Protein AF-A0A4R6TYD5-F1 (afdb_monomer)

Structure (mmCIF, N/CA/C/O backbone):
data_AF-A0A4R6TYD5-F1
#
_entry.id   AF-A0A4R6TYD5-F1
#
loop_
_atom_site.group_PDB
_atom_site.id
_atom_site.type_symbol
_atom_site.label_atom_id
_atom_site.label_alt_id
_atom_site.label_comp_id
_atom_site.label_asym_id
_atom_site.label_entity_id
_atom_site.label_seq_id
_atom_site.pdbx_PDB_ins_code
_atom_site.Cartn_x
_atom_site.Cartn_y
_atom_site.Cartn_z
_atom_site.occupancy
_atom_site.B_iso_or_equiv
_atom_site.auth_seq_id
_atom_site.auth_comp_id
_atom_site.auth_asym_id
_atom_site.auth_atom_id
_atom_site.pdbx_PDB_model_num
ATOM 1 N N . MET A 1 1 ? 23.243 -8.855 0.669 1.00 77.81 1 MET A N 1
ATOM 2 C CA . MET A 1 1 ? 22.385 -7.679 0.933 1.00 77.81 1 MET A CA 1
ATOM 3 C C . MET A 1 1 ? 21.657 -7.346 -0.359 1.00 77.81 1 MET A C 1
ATOM 5 O O . MET A 1 1 ? 22.337 -7.089 -1.346 1.00 77.81 1 MET A O 1
ATOM 9 N N . LEU A 1 2 ? 20.322 -7.428 -0.405 1.00 83.06 2 LEU A N 1
ATOM 10 C CA . LEU A 1 2 ? 19.575 -6.965 -1.580 1.00 83.06 2 LEU A CA 1
ATOM 11 C C . LEU A 1 2 ? 19.644 -5.438 -1.615 1.00 83.06 2 LEU A C 1
ATOM 13 O O . LEU A 1 2 ? 19.142 -4.768 -0.718 1.00 83.06 2 LEU A O 1
ATOM 17 N N . GLY A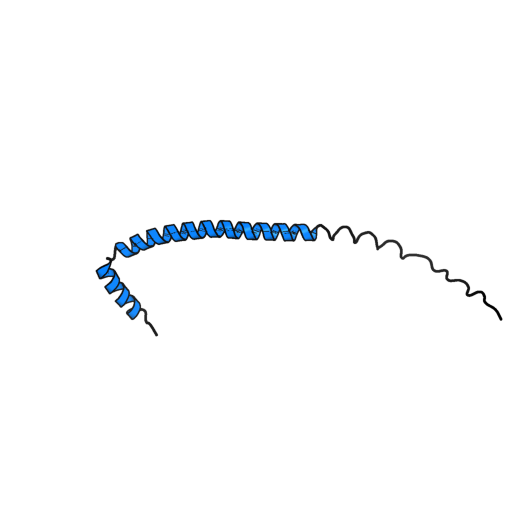 1 3 ? 20.320 -4.899 -2.624 1.00 92.94 3 GLY A N 1
ATOM 18 C CA . GLY A 1 3 ? 20.419 -3.459 -2.824 1.00 92.94 3 GLY A CA 1
ATOM 19 C C . GLY A 1 3 ? 19.207 -2.906 -3.580 1.00 92.94 3 GLY A C 1
ATOM 20 O O . GLY A 1 3 ? 18.566 -3.650 -4.330 1.00 92.94 3 GLY A O 1
ATOM 21 N N . PRO A 1 4 ? 18.928 -1.597 -3.475 1.00 94.06 4 PRO A N 1
ATOM 22 C CA .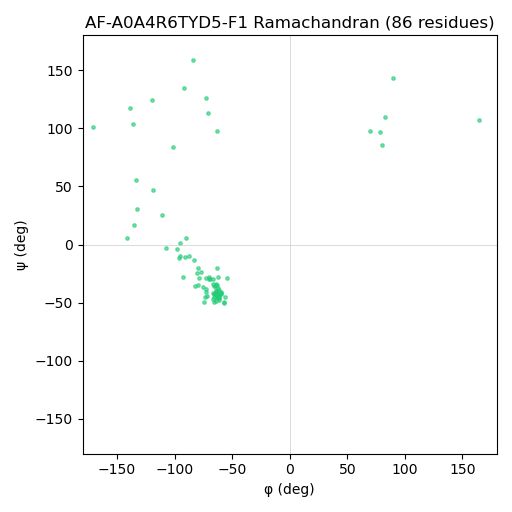 PRO A 1 4 ? 17.843 -0.941 -4.211 1.00 94.06 4 PRO A CA 1
ATOM 23 C C . PRO A 1 4 ? 17.917 -1.170 -5.731 1.00 94.06 4 PRO A C 1
ATOM 25 O O . PRO A 1 4 ? 16.885 -1.269 -6.388 1.00 94.06 4 PRO A O 1
ATOM 28 N N . VAL A 1 5 ? 19.121 -1.367 -6.282 1.00 94.88 5 VAL A N 1
ATOM 29 C CA . VAL A 1 5 ? 19.338 -1.726 -7.696 1.00 94.88 5 VAL A CA 1
ATOM 30 C C . VAL A 1 5 ? 18.660 -3.052 -8.069 1.00 94.88 5 VAL A C 1
ATOM 32 O O . VAL A 1 5 ? 18.037 -3.145 -9.123 1.00 94.88 5 VAL A O 1
ATOM 35 N N . SER A 1 6 ? 18.732 -4.066 -7.199 1.00 93.00 6 SER A N 1
ATOM 36 C CA . SER A 1 6 ? 18.125 -5.382 -7.456 1.00 93.00 6 SER A CA 1
ATOM 37 C C . SER A 1 6 ? 16.595 -5.318 -7.498 1.00 93.00 6 SER A C 1
ATOM 39 O O . SER A 1 6 ? 15.977 -5.876 -8.401 1.00 93.00 6 SER A O 1
ATOM 41 N N . ILE A 1 7 ? 15.992 -4.555 -6.583 1.00 94.31 7 ILE A N 1
ATOM 42 C CA . ILE A 1 7 ? 14.547 -4.288 -6.562 1.00 94.31 7 ILE A CA 1
ATOM 43 C C . ILE A 1 7 ? 14.128 -3.497 -7.806 1.00 94.31 7 ILE A C 1
ATOM 45 O O . ILE A 1 7 ? 13.129 -3.835 -8.440 1.00 94.31 7 ILE A O 1
ATOM 49 N N . GLY A 1 8 ? 14.910 -2.486 -8.196 1.00 94.62 8 GLY A N 1
ATOM 50 C CA . GLY A 1 8 ? 14.656 -1.697 -9.401 1.00 94.62 8 GLY A CA 1
ATOM 51 C C . GLY A 1 8 ? 14.651 -2.542 -10.677 1.00 94.62 8 GLY A C 1
ATOM 52 O O . GLY A 1 8 ? 13.752 -2.390 -11.499 1.00 94.62 8 GLY A O 1
ATOM 53 N N . LEU A 1 9 ? 15.593 -3.480 -10.822 1.00 95.38 9 LEU A N 1
ATOM 54 C CA . LEU A 1 9 ? 15.662 -4.364 -11.991 1.00 95.38 9 LEU A CA 1
ATOM 55 C C . LEU A 1 9 ? 14.404 -5.241 -12.123 1.00 95.38 9 LEU A C 1
ATOM 57 O O . LEU A 1 9 ? 13.825 -5.339 -13.205 1.00 95.38 9 LEU A O 1
ATOM 61 N N . ILE A 1 10 ? 13.948 -5.828 -11.013 1.00 94.19 10 ILE A N 1
ATOM 62 C CA . ILE A 1 10 ? 12.723 -6.642 -10.977 1.00 94.19 10 ILE A CA 1
ATOM 63 C C . ILE A 1 10 ? 11.500 -5.778 -11.299 1.00 94.19 10 ILE A C 1
ATOM 65 O O . ILE A 1 10 ? 10.640 -6.193 -12.077 1.00 94.19 10 ILE A O 1
ATOM 69 N N . ALA A 1 11 ? 11.438 -4.561 -10.752 1.00 94.06 11 ALA A N 1
ATOM 70 C CA . ALA A 1 11 ? 10.365 -3.622 -11.047 1.00 94.06 11 ALA A CA 1
ATOM 71 C C . ALA A 1 11 ? 10.317 -3.266 -12.539 1.00 94.06 11 ALA A C 1
ATOM 73 O O . ALA A 1 11 ? 9.232 -3.263 -13.106 1.00 94.06 11 ALA A O 1
ATOM 74 N N . VAL A 1 12 ? 11.458 -3.034 -13.201 1.00 96.12 12 VAL A N 1
ATOM 75 C CA . VAL A 1 12 ? 11.511 -2.757 -14.650 1.00 96.12 12 VAL A CA 1
ATOM 76 C C . VAL A 1 12 ? 10.977 -3.935 -15.466 1.00 96.12 12 VAL A C 1
ATOM 78 O O . VAL A 1 12 ? 10.151 -3.730 -16.352 1.00 96.12 12 VAL A O 1
ATOM 81 N N . VAL A 1 13 ? 11.380 -5.169 -15.149 1.00 96.19 13 VAL A N 1
ATOM 82 C CA . VAL A 1 13 ? 10.855 -6.363 -15.836 1.00 96.19 13 VAL A CA 1
ATOM 83 C C . VAL A 1 13 ? 9.347 -6.509 -15.606 1.00 96.19 13 VAL A C 1
ATOM 85 O O . VAL A 1 13 ? 8.593 -6.708 -16.558 1.00 96.19 13 VAL A O 1
ATOM 88 N N . GLY A 1 14 ? 8.882 -6.332 -14.368 1.00 95.19 14 GLY A N 1
ATOM 89 C CA . GLY A 1 14 ? 7.453 -6.346 -14.048 1.00 95.19 14 GLY A CA 1
ATOM 90 C C . GLY A 1 14 ? 6.679 -5.237 -14.766 1.00 95.19 14 GLY A C 1
ATOM 91 O O . GLY A 1 14 ? 5.584 -5.471 -15.267 1.00 95.19 14 GLY A O 1
ATOM 92 N N . LEU A 1 15 ? 7.261 -4.045 -14.889 1.00 94.88 15 LEU A N 1
ATOM 93 C CA . LEU A 1 15 ? 6.699 -2.912 -15.622 1.00 94.88 15 LEU A CA 1
ATOM 94 C C . LEU A 1 15 ? 6.611 -3.164 -17.129 1.00 94.88 15 LEU A C 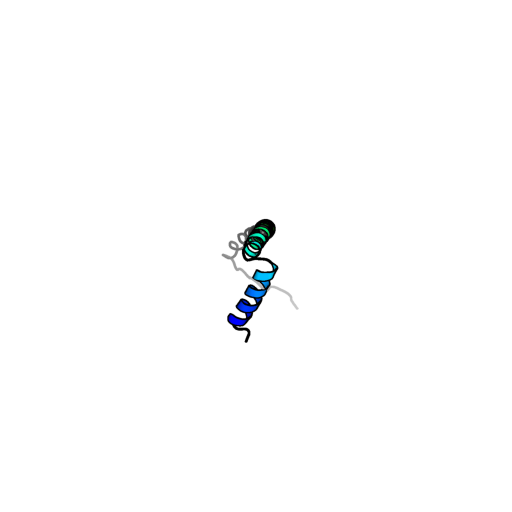1
ATOM 96 O O . LEU A 1 15 ? 5.710 -2.621 -17.755 1.00 94.88 15 LEU A O 1
ATOM 100 N N . LEU A 1 16 ? 7.496 -3.967 -17.721 1.00 95.88 16 LEU A N 1
ATOM 101 C CA . LEU A 1 16 ? 7.385 -4.354 -19.132 1.00 95.88 16 LEU A CA 1
ATOM 102 C C . LEU A 1 16 ? 6.245 -5.353 -19.362 1.00 95.88 16 LEU A C 1
ATOM 104 O O . LEU A 1 16 ? 5.538 -5.246 -20.359 1.00 95.88 16 LEU A O 1
ATOM 108 N N . VAL A 1 17 ? 6.042 -6.291 -18.431 1.00 95.88 17 VAL A N 1
ATOM 109 C CA . VAL A 1 17 ? 4.967 -7.295 -18.515 1.00 95.88 17 VAL A CA 1
ATOM 110 C C . VAL A 1 17 ? 3.600 -6.680 -18.205 1.00 95.88 17 VAL A C 1
ATOM 112 O O . VAL A 1 17 ? 2.645 -6.870 -18.952 1.00 95.88 17 VAL A O 1
ATOM 115 N N . PHE A 1 18 ? 3.496 -5.936 -17.103 1.00 93.88 18 PHE A N 1
ATOM 116 C CA . PHE A 1 18 ? 2.232 -5.378 -16.620 1.00 93.88 18 PHE A CA 1
ATOM 117 C C . PHE A 1 18 ? 1.963 -3.956 -17.130 1.00 93.88 18 PHE A C 1
ATOM 119 O O . PHE A 1 18 ? 0.809 -3.560 -17.267 1.00 93.88 18 PHE A O 1
ATOM 126 N N . GLY A 1 19 ? 2.998 -3.170 -17.427 1.00 94.38 19 GLY A N 1
ATOM 127 C CA . GLY A 1 19 ? 2.886 -1.767 -17.830 1.00 94.38 19 GLY A CA 1
ATOM 128 C C . GLY A 1 19 ? 2.913 -0.780 -16.648 1.00 94.38 19 GLY A C 1
ATOM 129 O O . GLY A 1 19 ? 2.279 -1.022 -15.615 1.00 94.38 19 GLY A O 1
ATOM 130 N N . PRO A 1 20 ? 3.539 0.409 -16.797 1.00 92.81 20 PRO A N 1
ATOM 131 C CA . PRO A 1 20 ? 3.607 1.430 -15.741 1.00 92.81 20 PRO A CA 1
ATOM 132 C C . PRO A 1 20 ? 2.255 2.003 -15.330 1.00 92.81 20 PRO A C 1
ATOM 134 O O . PRO A 1 20 ? 2.129 2.539 -14.235 1.00 92.81 20 PRO A O 1
ATOM 137 N N . LYS A 1 21 ? 1.231 1.881 -16.179 1.00 94.88 21 LYS A N 1
ATOM 138 C CA . LYS A 1 21 ? -0.133 2.313 -15.856 1.00 94.88 21 LYS A CA 1
ATOM 139 C C . LYS A 1 21 ? -0.895 1.296 -15.000 1.00 94.88 21 LYS A C 1
ATOM 141 O O . LYS A 1 21 ? -1.794 1.704 -14.274 1.00 94.88 21 LYS A O 1
ATOM 146 N N . LYS A 1 22 ? -0.533 0.006 -15.034 1.00 93.25 22 LYS A N 1
ATOM 147 C CA . LYS A 1 22 ? -1.274 -1.047 -14.319 1.00 93.25 22 LYS A CA 1
ATOM 148 C C . LYS A 1 22 ? -0.904 -1.169 -12.851 1.00 93.25 22 LYS A C 1
ATOM 150 O O . LYS A 1 22 ? -1.797 -1.365 -12.039 1.00 93.25 22 LYS A O 1
ATOM 155 N N . LEU A 1 23 ? 0.357 -0.959 -12.477 1.00 92.88 23 LEU A N 1
ATOM 156 C CA . LEU A 1 23 ? 0.744 -0.914 -11.061 1.00 92.88 23 LEU A CA 1
ATOM 157 C C . LEU A 1 23 ? -0.021 0.144 -10.236 1.00 92.88 23 LEU A C 1
ATOM 159 O O . LEU A 1 23 ? -0.560 -0.222 -9.194 1.00 92.88 23 LEU A O 1
ATOM 163 N N . PRO A 1 24 ? -0.141 1.421 -10.658 1.00 92.12 24 PRO A N 1
ATOM 164 C CA . PRO A 1 24 ? -0.913 2.408 -9.904 1.00 92.12 24 PRO A CA 1
ATOM 165 C C . PRO A 1 24 ? -2.423 2.136 -9.941 1.00 92.12 24 PRO A C 1
ATOM 167 O O . PRO A 1 24 ? -3.117 2.472 -8.987 1.00 92.12 24 PRO A O 1
ATOM 170 N N . GLU A 1 25 ? -2.944 1.527 -11.008 1.00 95.62 25 GLU A N 1
ATOM 171 C CA . GLU A 1 25 ? -4.350 1.110 -11.105 1.00 95.62 25 GLU A CA 1
ATOM 172 C C . GLU A 1 25 ? -4.666 0.001 -10.084 1.00 95.62 25 GLU A C 1
ATOM 174 O O . GLU A 1 25 ? -5.584 0.149 -9.275 1.00 95.62 25 GLU A O 1
ATOM 179 N N . LEU A 1 26 ? -3.836 -1.049 -10.037 1.00 94.62 26 LEU A N 1
ATOM 180 C CA . LEU A 1 26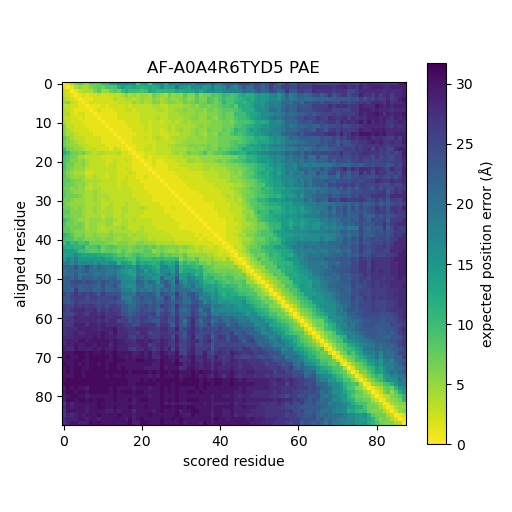 ? -3.934 -2.143 -9.064 1.00 94.62 26 LEU A CA 1
ATOM 181 C C . LEU A 1 26 ? -3.719 -1.651 -7.629 1.00 94.62 26 LEU A C 1
ATOM 183 O O . LEU A 1 26 ? -4.473 -2.020 -6.733 1.00 94.62 26 LEU A O 1
ATOM 187 N N . GLY A 1 27 ? -2.732 -0.778 -7.411 1.00 95.44 27 GLY A N 1
ATOM 188 C CA . GLY A 1 27 ? -2.458 -0.185 -6.103 1.00 95.44 27 GLY A CA 1
ATOM 189 C C . GLY A 1 27 ? -3.620 0.660 -5.577 1.00 95.44 27 GLY A C 1
ATOM 190 O O . GLY A 1 27 ? -3.924 0.597 -4.390 1.00 95.44 27 GLY A O 1
ATOM 191 N N . LYS A 1 28 ? -4.323 1.401 -6.446 1.00 96.81 28 LYS A N 1
ATOM 192 C CA . LYS A 1 28 ? -5.539 2.140 -6.063 1.00 96.81 28 LYS A CA 1
ATOM 193 C C . LYS A 1 28 ? -6.679 1.198 -5.672 1.00 96.81 28 LYS A C 1
ATOM 195 O O . LYS A 1 28 ? -7.305 1.416 -4.639 1.00 96.81 28 LYS A O 1
ATOM 200 N N . ALA A 1 29 ? -6.924 0.147 -6.454 1.00 96.62 29 ALA A N 1
ATOM 201 C CA . ALA A 1 29 ? -7.972 -0.832 -6.154 1.00 96.62 29 ALA A CA 1
ATOM 202 C C . ALA A 1 29 ? -7.695 -1.594 -4.843 1.00 96.62 29 ALA A C 1
ATOM 204 O O . ALA A 1 29 ? -8.552 -1.659 -3.956 1.00 96.62 29 ALA A O 1
ATOM 205 N N . ALA A 1 30 ? -6.470 -2.103 -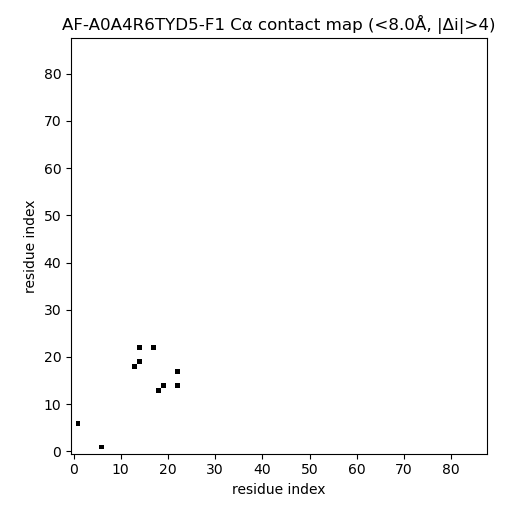4.682 1.00 97.38 30 ALA A N 1
ATOM 206 C CA . ALA A 1 30 ? -6.035 -2.770 -3.458 1.00 97.38 30 ALA A CA 1
ATOM 207 C C . ALA A 1 30 ? -6.032 -1.809 -2.258 1.00 97.38 30 ALA A C 1
ATOM 209 O O . ALA A 1 30 ? -6.478 -2.174 -1.175 1.00 97.38 30 ALA A O 1
ATOM 210 N N . GLY A 1 31 ? -5.592 -0.562 -2.448 1.00 96.44 31 GLY A N 1
ATOM 211 C CA . GLY A 1 31 ? -5.570 0.462 -1.406 1.00 96.44 31 GLY A CA 1
ATOM 212 C C . GLY A 1 31 ? -6.961 0.826 -0.887 1.00 96.44 31 GLY A C 1
ATOM 213 O O . GLY A 1 31 ? -7.134 0.963 0.321 1.00 96.44 31 GLY A O 1
ATOM 214 N N . ASN A 1 32 ? -7.961 0.920 -1.767 1.00 97.19 32 ASN A N 1
ATOM 215 C CA . ASN A 1 32 ? -9.352 1.131 -1.356 1.00 97.19 32 ASN A CA 1
ATOM 216 C C . ASN A 1 32 ? -9.865 -0.044 -0.509 1.00 97.19 32 ASN A C 1
ATOM 218 O O . ASN A 1 32 ? -10.416 0.180 0.565 1.00 97.19 32 ASN A O 1
ATOM 222 N N . THR A 1 33 ? -9.568 -1.278 -0.931 1.00 96.75 33 THR A N 1
ATOM 223 C CA . THR A 1 33 ? -9.927 -2.496 -0.182 1.00 96.75 33 THR A CA 1
ATOM 224 C C . THR A 1 33 ? -9.268 -2.518 1.198 1.00 96.75 33 THR A C 1
ATOM 226 O O . THR A 1 33 ? -9.933 -2.733 2.206 1.00 96.75 33 THR A O 1
ATOM 229 N N . LEU A 1 34 ? -7.961 -2.242 1.273 1.00 97.69 34 LEU A N 1
ATOM 230 C CA . LEU A 1 34 ? -7.223 -2.186 2.538 1.00 97.69 34 LEU A CA 1
ATOM 231 C C . LEU A 1 34 ? -7.720 -1.056 3.447 1.00 97.69 34 LEU A C 1
ATOM 233 O O . LEU A 1 34 ? -7.720 -1.208 4.667 1.00 97.69 34 LEU A O 1
ATOM 237 N N . ARG A 1 35 ? -8.145 0.076 2.876 1.00 96.44 35 ARG A N 1
ATOM 238 C CA . ARG A 1 35 ? -8.717 1.197 3.630 1.00 96.44 35 ARG A CA 1
ATOM 239 C C . ARG A 1 35 ? -10.058 0.820 4.250 1.00 96.44 35 ARG A C 1
ATOM 241 O O . ARG A 1 35 ? -10.262 1.100 5.427 1.00 96.44 35 ARG A O 1
ATOM 248 N N . GLU A 1 36 ? -10.946 0.195 3.484 1.00 95.94 36 GLU A N 1
ATOM 249 C CA . GLU A 1 36 ? -12.228 -0.309 3.989 1.00 95.94 36 GLU A CA 1
ATOM 250 C C . GLU A 1 36 ? -12.022 -1.404 5.034 1.00 95.94 36 GLU A C 1
ATOM 252 O O . GLU A 1 36 ? -12.611 -1.325 6.109 1.00 95.94 36 GLU A O 1
ATOM 257 N N . PHE A 1 37 ? -11.108 -2.346 4.779 1.00 96.44 37 PHE A N 1
ATOM 258 C CA . PHE A 1 37 ? -10.729 -3.378 5.740 1.00 96.44 37 PHE A CA 1
ATOM 259 C C . PHE A 1 37 ? -10.223 -2.765 7.049 1.00 96.44 37 PHE A C 1
ATOM 261 O O . PHE A 1 37 ? -10.742 -3.084 8.111 1.00 96.44 37 PHE A O 1
ATOM 268 N N . LYS A 1 38 ? -9.281 -1.812 6.986 1.00 94.19 38 LYS A N 1
ATOM 269 C CA . LYS A 1 38 ? -8.776 -1.100 8.170 1.00 94.19 38 LYS A CA 1
ATOM 270 C C . LYS A 1 38 ? -9.905 -0.425 8.948 1.00 94.19 38 LYS A C 1
ATOM 272 O O . LYS A 1 38 ? -9.914 -0.491 10.172 1.00 94.19 38 LYS A O 1
ATOM 277 N N . ASN A 1 39 ? -10.821 0.253 8.260 1.00 94.06 39 ASN A N 1
ATOM 278 C CA . ASN A 1 39 ? -11.929 0.949 8.911 1.00 94.06 39 ASN A CA 1
ATOM 279 C C . ASN A 1 39 ? -12.887 -0.037 9.593 1.00 94.06 39 ASN A C 1
ATOM 281 O O . ASN A 1 39 ? -13.283 0.201 10.730 1.00 94.06 39 ASN A O 1
ATOM 285 N N . ALA A 1 40 ? -13.210 -1.149 8.927 1.00 92.00 40 ALA A N 1
ATOM 286 C CA . ALA A 1 40 ? -14.046 -2.205 9.485 1.00 92.00 40 ALA A CA 1
ATOM 287 C C . ALA A 1 40 ? -13.385 -2.860 10.706 1.00 92.00 40 ALA A C 1
ATOM 289 O O . ALA A 1 40 ? -14.015 -2.993 11.748 1.00 92.00 40 ALA A O 1
ATOM 290 N N . THR A 1 41 ? -12.095 -3.196 10.616 1.00 93.38 41 THR A N 1
ATOM 291 C CA . THR A 1 41 ? -11.341 -3.763 11.741 1.00 93.38 41 THR A CA 1
ATOM 292 C C . THR A 1 41 ? -11.197 -2.774 12.895 1.00 93.38 41 THR A C 1
ATOM 294 O O . THR A 1 41 ? -11.249 -3.190 14.045 1.00 93.38 41 THR A O 1
ATOM 297 N N . LYS A 1 42 ? -11.046 -1.472 12.620 1.00 88.88 42 LYS A N 1
ATOM 298 C CA . LYS A 1 42 ? -10.954 -0.460 13.677 1.00 88.88 42 LYS A CA 1
ATOM 299 C C . LYS A 1 42 ? -12.251 -0.357 14.485 1.00 88.88 42 LYS A C 1
ATOM 301 O O . LYS A 1 42 ? -12.162 -0.281 15.698 1.00 88.88 42 LYS A O 1
ATOM 306 N N . GLY A 1 43 ? -13.417 -0.387 13.834 1.00 84.50 43 GLY A N 1
ATOM 307 C CA . GLY A 1 43 ? -14.699 -0.388 14.549 1.00 84.50 43 GLY A CA 1
ATOM 308 C C . GLY A 1 43 ? -14.846 -1.593 15.482 1.00 84.50 43 GLY A C 1
ATOM 309 O O . GLY A 1 43 ? -15.246 -1.436 16.624 1.00 84.50 43 GLY A O 1
ATOM 310 N N . LEU A 1 44 ? -14.416 -2.776 15.030 1.00 84.81 44 LEU A N 1
ATOM 311 C CA . LEU A 1 44 ? -14.414 -3.987 15.859 1.00 84.81 44 LEU A CA 1
ATOM 312 C C . LEU A 1 44 ? -13.435 -3.898 17.042 1.00 84.81 44 LEU A C 1
ATOM 314 O O . LEU A 1 44 ? -13.727 -4.424 18.107 1.00 84.81 44 LEU A O 1
ATOM 318 N N . ALA A 1 45 ? -12.281 -3.252 16.857 1.00 81.25 45 ALA A N 1
ATOM 319 C CA . ALA A 1 45 ? -11.295 -3.064 17.920 1.00 81.25 45 ALA A CA 1
ATOM 320 C C . ALA A 1 45 ? -11.740 -2.022 18.967 1.00 81.25 45 ALA A C 1
ATOM 322 O O . ALA A 1 45 ? -11.562 -2.261 20.157 1.00 81.25 45 ALA A O 1
ATOM 323 N N . ASP A 1 46 ? -12.348 -0.905 18.544 1.00 77.50 46 ASP A N 1
ATOM 324 C CA . ASP A 1 46 ? -12.908 0.109 19.460 1.00 77.50 46 ASP A CA 1
ATOM 325 C C . ASP A 1 46 ? -14.067 -0.474 20.293 1.00 77.50 46 ASP A C 1
ATOM 327 O O . ASP A 1 46 ? -14.135 -0.228 21.496 1.00 77.50 46 ASP A O 1
ATOM 331 N N . ASP A 1 47 ? -14.932 -1.310 19.700 1.00 67.38 47 ASP A N 1
ATOM 332 C CA . ASP A 1 47 ? -16.028 -1.978 20.424 1.00 67.38 47 ASP A CA 1
ATOM 333 C C . ASP A 1 47 ? -15.511 -2.928 21.529 1.00 67.38 47 ASP A C 1
ATOM 335 O O . ASP A 1 47 ? -16.199 -3.157 22.529 1.00 67.38 47 ASP A O 1
ATOM 339 N N . GLU A 1 48 ? -14.310 -3.496 21.375 1.00 63.19 48 GLU A N 1
ATOM 340 C CA . GLU A 1 48 ? -13.652 -4.316 22.403 1.00 63.19 48 GLU A CA 1
ATOM 341 C C . GLU A 1 48 ? -12.987 -3.460 23.499 1.00 63.19 48 GLU A C 1
ATOM 343 O O . GLU A 1 48 ? -13.001 -3.852 24.673 1.00 63.19 48 GLU A O 1
ATOM 348 N N . GLU A 1 49 ? -12.444 -2.287 23.154 1.00 63.97 49 GLU A N 1
ATOM 349 C CA . GLU A 1 49 ? -11.849 -1.339 24.109 1.00 63.97 49 GLU A CA 1
ATOM 350 C C . GLU A 1 49 ? -12.920 -0.638 24.966 1.00 63.97 49 GLU A C 1
ATOM 352 O O . GLU A 1 49 ? -12.795 -0.629 26.196 1.00 63.97 49 GLU A O 1
ATOM 357 N N . GLU A 1 50 ? -14.034 -0.178 24.382 1.00 60.38 50 GLU A N 1
ATOM 358 C CA . GLU A 1 50 ? -15.151 0.422 25.137 1.00 60.38 50 GLU A CA 1
ATOM 359 C C . GLU A 1 50 ? -15.808 -0.579 26.105 1.00 60.38 50 GLU A C 1
ATOM 361 O O . GLU A 1 50 ? -16.222 -0.212 27.211 1.00 60.38 50 GLU A O 1
ATOM 366 N N . GLN A 1 51 ? -15.881 -1.863 25.737 1.00 58.25 51 GLN A N 1
ATOM 367 C CA . GLN A 1 51 ? -16.370 -2.919 26.633 1.00 58.25 51 GLN A CA 1
ATOM 368 C C . GLN A 1 51 ? -15.399 -3.204 27.787 1.00 58.25 51 GLN A C 1
ATOM 370 O O . GLN A 1 51 ? -15.835 -3.577 28.882 1.00 58.25 51 GLN A O 1
ATOM 375 N N . LYS A 1 52 ? -14.093 -3.007 27.577 1.00 59.53 52 LYS A N 1
ATOM 376 C CA . LYS A 1 52 ? -13.071 -3.135 28.623 1.00 59.53 52 LYS A CA 1
ATOM 377 C C . LYS A 1 52 ? -13.114 -1.965 29.608 1.00 59.53 52 LYS A C 1
ATOM 379 O O . LYS A 1 52 ? -13.136 -2.203 30.817 1.00 59.53 52 LYS A O 1
ATOM 384 N N . GLU A 1 53 ? -13.224 -0.732 29.117 1.00 58.44 53 GLU A N 1
ATOM 385 C CA . GLU A 1 53 ? -13.299 0.473 29.960 1.00 58.44 53 GLU A CA 1
ATOM 386 C C . GLU A 1 53 ? -14.587 0.530 30.800 1.00 58.44 53 GLU A C 1
ATOM 388 O O . GLU A 1 53 ? -14.569 0.966 31.956 1.00 58.44 53 GLU A O 1
ATOM 393 N N . GLN A 1 54 ? -15.711 0.030 30.273 1.00 56.94 54 GLN A N 1
ATOM 394 C CA . GLN A 1 54 ? -16.969 -0.066 31.028 1.00 56.94 54 GLN A CA 1
ATOM 395 C C . GLN A 1 54 ? -16.920 -1.132 32.134 1.00 56.94 54 GLN A C 1
ATOM 397 O O . GLN A 1 54 ? -17.595 -0.996 33.161 1.00 56.94 54 GLN A O 1
ATOM 402 N N . LYS A 1 55 ? -16.106 -2.181 31.964 1.00 56.41 55 LYS A N 1
ATOM 403 C CA . LYS A 1 55 ? -15.937 -3.235 32.972 1.00 56.41 55 LYS A CA 1
ATOM 404 C C . LYS A 1 55 ? -15.063 -2.771 34.144 1.00 56.41 55 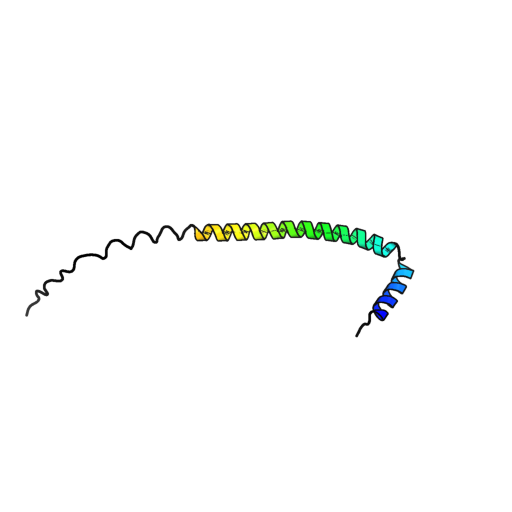LYS A C 1
ATOM 406 O O . LYS A 1 55 ? -15.393 -3.068 35.290 1.00 56.41 55 LYS A O 1
ATOM 411 N N . GLU A 1 56 ? -14.031 -1.970 33.879 1.00 56.81 56 GLU A N 1
ATOM 412 C CA . GLU A 1 56 ? -13.129 -1.431 34.913 1.00 56.81 56 GLU A CA 1
ATOM 413 C C . GLU A 1 56 ? -13.776 -0.326 35.773 1.00 56.81 56 GLU A C 1
ATOM 415 O O . GLU A 1 56 ? -13.469 -0.198 36.961 1.00 56.81 56 GLU A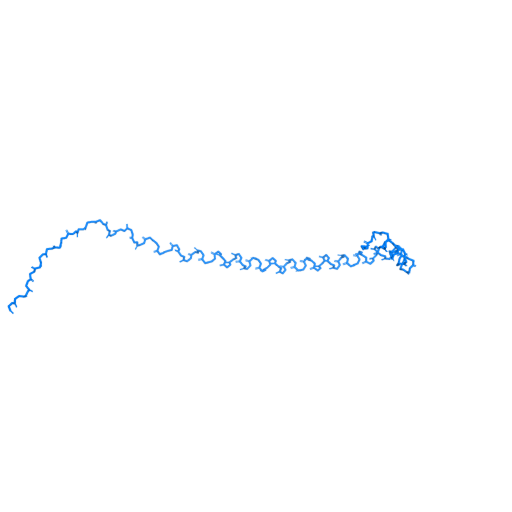 O 1
ATOM 420 N N . GLN A 1 57 ? -14.735 0.433 35.229 1.00 55.91 57 GLN A N 1
ATOM 421 C CA . GLN A 1 57 ? -15.464 1.459 35.991 1.00 55.91 57 GLN A CA 1
ATOM 422 C C . GLN A 1 57 ? -16.537 0.881 36.930 1.00 55.91 57 GLN A C 1
ATOM 424 O O . GLN A 1 57 ? -16.883 1.508 37.936 1.00 55.91 57 GLN A O 1
ATOM 429 N N . LYS A 1 58 ? -17.052 -0.325 36.651 1.00 53.50 58 LYS A N 1
ATOM 430 C CA . LYS A 1 58 ? -18.076 -0.966 37.492 1.00 53.50 58 LYS A CA 1
ATOM 431 C C . LYS A 1 58 ? -17.489 -1.617 38.753 1.00 53.50 58 LYS A C 1
ATOM 433 O O . LYS A 1 58 ? -18.161 -1.635 39.779 1.00 53.50 58 LYS A O 1
ATOM 438 N N . GLU A 1 59 ? -16.233 -2.065 38.721 1.00 55.44 59 GLU A N 1
ATOM 439 C CA . GLU A 1 59 ? -15.567 -2.708 39.870 1.00 55.44 59 GLU A CA 1
ATOM 440 C C . GLU A 1 59 ? -15.049 -1.711 40.929 1.00 55.44 59 GLU A C 1
ATOM 442 O O . GLU A 1 59 ? -14.904 -2.070 42.097 1.00 55.44 59 GLU A O 1
ATOM 447 N N . GLN A 1 60 ? -14.848 -0.432 40.585 1.00 54.66 60 GLN A N 1
ATOM 448 C CA . GLN A 1 60 ? -14.404 0.592 41.550 1.00 54.66 60 GLN A CA 1
ATOM 449 C C . GLN A 1 60 ? -15.542 1.202 42.389 1.00 54.66 60 GLN A C 1
ATOM 451 O O . GLN A 1 60 ? -15.281 1.856 43.401 1.00 54.66 60 GLN A O 1
ATOM 456 N N . LYS A 1 61 ? -16.812 0.982 42.019 1.00 51.34 61 LYS A N 1
ATOM 457 C CA . LYS A 1 61 ? -17.965 1.572 42.722 1.00 51.34 61 LYS A CA 1
ATOM 458 C C . LYS A 1 61 ? -18.530 0.694 43.850 1.00 51.34 61 LYS A C 1
ATOM 460 O O . LYS A 1 61 ? -19.305 1.204 44.649 1.00 51.34 61 LYS A O 1
ATOM 465 N N . GLU A 1 62 ? -18.114 -0.569 43.972 1.00 54.12 62 GLU A N 1
ATOM 466 C CA . GLU A 1 62 ? -18.593 -1.496 45.020 1.00 54.12 62 GLU A CA 1
ATOM 467 C C . GLU A 1 62 ? -17.692 -1.570 46.273 1.00 54.12 62 GLU A C 1
ATOM 469 O O . GLU A 1 62 ? -18.112 -2.108 47.294 1.00 54.12 62 GLU A O 1
ATOM 474 N N . GLN A 1 63 ? -16.484 -0.986 46.264 1.00 54.59 63 GLN A N 1
ATOM 475 C CA . GLN A 1 63 ? -15.570 -1.016 47.427 1.00 54.59 63 GLN A CA 1
ATOM 476 C C . GLN A 1 63 ? -15.603 0.244 48.312 1.00 54.59 63 GLN A C 1
ATOM 478 O O . GLN A 1 63 ? -14.958 0.272 49.360 1.00 54.59 63 GLN A O 1
ATOM 483 N N . LYS A 1 64 ? -16.364 1.288 47.949 1.00 48.72 64 LYS A N 1
ATOM 484 C CA . LYS A 1 64 ? -16.395 2.552 48.713 1.00 48.72 64 LYS A CA 1
ATOM 485 C C . LYS A 1 64 ? -17.425 2.584 49.860 1.00 48.72 64 LYS A C 1
ATOM 487 O O . LYS A 1 64 ? -17.346 3.479 50.691 1.00 48.72 64 LYS A O 1
ATOM 492 N N . ASP A 1 65 ? -18.326 1.607 49.971 1.00 55.03 65 ASP A N 1
ATOM 493 C CA . ASP A 1 65 ? -19.398 1.619 50.989 1.00 55.03 65 ASP A CA 1
ATOM 494 C C . ASP A 1 65 ? -19.080 0.847 52.293 1.00 55.03 65 ASP A C 1
ATOM 496 O O . ASP A 1 65 ? -19.906 0.812 53.202 1.00 55.03 65 ASP A O 1
ATOM 500 N N . GLN A 1 66 ? -17.884 0.256 52.448 1.00 57.50 66 GLN A N 1
ATOM 501 C CA . GLN A 1 66 ? -17.525 -0.523 53.654 1.00 57.50 66 GLN A CA 1
ATOM 502 C C . GLN A 1 66 ? -16.510 0.138 54.609 1.00 57.50 66 GLN A C 1
ATOM 504 O O . GLN A 1 66 ? -16.237 -0.424 55.667 1.00 57.50 66 GLN A O 1
ATOM 509 N N . ASN A 1 67 ? -15.961 1.323 54.306 1.00 55.53 67 ASN A N 1
ATOM 510 C CA . ASN A 1 67 ? -14.898 1.918 55.143 1.00 55.53 67 ASN A CA 1
ATOM 511 C C . ASN A 1 67 ? -15.386 2.946 56.192 1.00 55.53 67 ASN A C 1
ATOM 513 O O . ASN A 1 67 ? -14.647 3.287 57.110 1.00 55.53 67 ASN A O 1
ATOM 517 N N . ASP A 1 68 ? -16.638 3.409 56.134 1.00 56.53 68 ASP A N 1
ATOM 518 C CA . ASP A 1 68 ? -17.128 4.477 57.030 1.00 56.53 68 ASP A CA 1
ATOM 519 C C . ASP A 1 68 ? -17.748 3.982 58.362 1.00 56.53 68 ASP A C 1
ATOM 521 O O . ASP A 1 68 ? -18.224 4.781 59.167 1.00 56.53 68 ASP A O 1
ATOM 525 N N . GLN A 1 69 ? -17.699 2.677 58.665 1.00 60.12 69 GLN A N 1
ATOM 526 C CA . GLN A 1 69 ? -18.199 2.097 59.929 1.00 60.12 69 GLN A CA 1
ATOM 527 C C . GLN A 1 69 ? -17.100 1.390 60.749 1.00 60.12 69 GLN A C 1
ATOM 529 O O . GLN A 1 69 ? -17.289 0.275 61.221 1.00 60.12 69 GLN A O 1
ATOM 534 N N . LYS A 1 70 ? -15.920 1.997 60.946 1.00 53.22 70 LYS A N 1
ATOM 535 C CA . LYS A 1 70 ? -14.937 1.472 61.932 1.00 53.22 70 LYS A CA 1
ATOM 536 C C . LYS A 1 70 ? -14.176 2.535 62.740 1.00 53.22 70 LYS A C 1
ATOM 538 O O . LYS A 1 70 ? -13.314 2.193 63.539 1.00 53.22 70 LYS A O 1
ATOM 543 N N . ALA A 1 71 ? -14.504 3.820 62.608 1.00 51.88 71 ALA A N 1
ATOM 544 C CA . ALA A 1 71 ? -13.716 4.902 63.215 1.00 51.88 71 ALA A CA 1
ATOM 545 C C . ALA A 1 71 ? -14.403 5.648 64.381 1.00 51.88 71 ALA A C 1
ATOM 547 O O . ALA A 1 71 ? -14.085 6.810 64.621 1.00 51.88 71 ALA A O 1
ATOM 548 N N . LYS A 1 72 ? -15.354 5.036 65.110 1.00 51.81 72 LYS A N 1
ATOM 549 C CA . LYS A 1 72 ? -16.080 5.751 66.187 1.00 51.81 72 LYS A CA 1
ATOM 550 C C . LYS A 1 72 ? -16.286 5.022 67.522 1.00 51.81 72 LYS A C 1
ATOM 552 O O . LYS A 1 72 ? -17.101 5.482 68.311 1.00 51.81 72 LYS A O 1
ATOM 557 N N . ALA A 1 73 ? -15.546 3.950 67.814 1.00 53.47 73 ALA A N 1
ATOM 558 C CA . ALA A 1 73 ? -15.708 3.199 69.070 1.00 53.47 73 ALA A CA 1
ATOM 559 C C . ALA A 1 73 ? -14.393 2.881 69.810 1.00 53.47 73 ALA A C 1
ATOM 561 O O . ALA A 1 73 ? -14.308 1.866 70.488 1.00 53.47 73 ALA A O 1
ATOM 562 N N . GLU A 1 74 ? -13.367 3.731 69.698 1.00 55.91 74 GLU A N 1
ATOM 563 C CA . GLU A 1 74 ? -12.132 3.569 70.483 1.00 55.91 74 GLU A CA 1
ATOM 564 C C . GLU A 1 74 ? -11.700 4.900 71.115 1.00 55.91 74 GLU A C 1
ATOM 566 O O . GLU A 1 74 ? -10.610 5.407 70.888 1.00 55.91 74 GLU A O 1
ATOM 571 N N . VAL A 1 75 ? -12.604 5.508 71.886 1.00 54.44 75 VAL A N 1
ATOM 572 C CA . VAL A 1 75 ? -12.267 6.487 72.927 1.00 54.44 75 VAL A CA 1
ATOM 573 C C . VAL A 1 75 ? -13.173 6.175 74.127 1.00 54.44 75 VAL A C 1
ATOM 575 O O . VAL A 1 75 ? -14.389 6.236 73.998 1.00 54.44 75 VAL A O 1
ATOM 578 N N . GLU A 1 76 ? -12.543 5.817 75.253 1.00 43.53 76 GLU A N 1
ATOM 579 C CA . GLU A 1 76 ? -13.088 5.641 76.617 1.00 43.53 76 GLU A CA 1
ATOM 580 C C . GLU A 1 76 ? -13.860 4.349 76.973 1.00 43.53 76 GLU A C 1
ATOM 582 O O . GLU A 1 76 ? -15.071 4.236 76.829 1.00 43.53 76 GLU A O 1
ATOM 587 N N . THR A 1 77 ? -13.173 3.378 77.588 1.00 44.41 77 THR A N 1
ATOM 588 C CA . THR A 1 77 ? -13.141 3.173 79.061 1.00 44.41 77 THR A CA 1
ATOM 589 C C . THR A 1 77 ? -12.603 1.772 79.396 1.00 44.41 77 THR A C 1
ATOM 591 O O . THR A 1 77 ? -13.285 0.763 79.249 1.00 44.41 77 THR A O 1
ATOM 594 N N . SER A 1 78 ? -11.369 1.709 79.904 1.00 54.69 78 SER A N 1
ATOM 595 C CA . SER A 1 78 ? -10.937 0.600 80.764 1.00 54.69 78 SER A CA 1
ATOM 596 C C . SER A 1 78 ? -11.607 0.754 82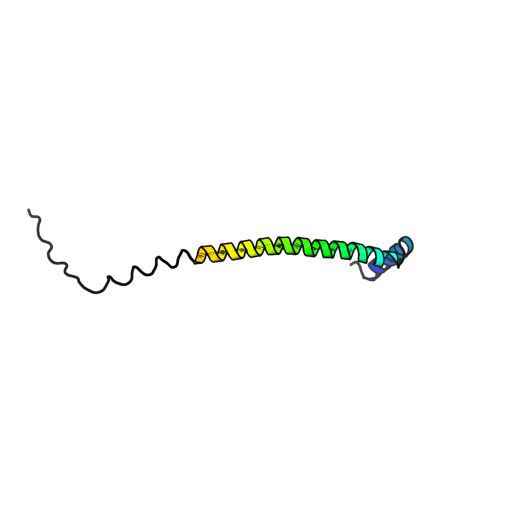.128 1.00 54.69 78 SER A C 1
ATOM 598 O O . SER A 1 78 ? -11.436 1.793 82.767 1.00 54.69 78 SER A O 1
ATOM 600 N N . PRO A 1 79 ? -12.296 -0.288 82.607 1.00 56.16 79 PRO A N 1
ATOM 601 C CA . PRO A 1 79 ? -12.071 -0.758 83.968 1.00 56.16 79 PRO A CA 1
ATOM 602 C C . PRO A 1 79 ? -11.998 -2.291 83.967 1.00 56.16 79 PRO A C 1
ATOM 604 O O . PRO A 1 79 ? -13.015 -2.969 83.850 1.00 56.16 79 PRO A O 1
ATOM 607 N N . ASN A 1 80 ? -10.791 -2.853 84.075 1.00 58.00 80 ASN A N 1
ATOM 608 C CA . ASN A 1 80 ? -10.621 -4.289 84.302 1.00 58.00 80 ASN A CA 1
ATOM 609 C C . ASN A 1 80 ? -10.293 -4.504 85.780 1.00 58.00 80 ASN A C 1
ATOM 611 O O . ASN A 1 80 ? -9.129 -4.528 86.180 1.00 58.00 80 ASN A O 1
ATOM 615 N N . ASP A 1 81 ? -11.357 -4.558 86.577 1.00 53.16 81 ASP A N 1
ATOM 616 C CA . ASP A 1 81 ? -11.314 -4.879 87.993 1.00 53.16 81 ASP A CA 1
ATOM 617 C C . ASP A 1 81 ? -11.516 -6.384 88.199 1.00 53.16 81 ASP A C 1
ATOM 619 O O . ASP A 1 81 ? -12.467 -6.991 87.706 1.00 53.16 81 ASP A O 1
ATOM 623 N N . ASN A 1 82 ? -10.661 -6.915 89.068 1.00 54.69 82 ASN A N 1
ATOM 624 C CA . ASN A 1 82 ? -10.962 -8.004 89.987 1.00 54.69 82 ASN A CA 1
ATOM 625 C C . ASN A 1 82 ? -10.947 -9.448 89.443 1.00 54.69 82 ASN A C 1
ATOM 627 O O . ASN A 1 82 ? -11.970 -10.082 89.185 1.00 54.69 82 ASN A O 1
ATOM 631 N N . GLN A 1 83 ? -9.741 -10.028 89.441 1.00 56.97 83 GLN A N 1
ATOM 632 C CA . GLN A 1 83 ? -9.567 -11.467 89.635 1.00 56.97 83 GLN A CA 1
ATOM 633 C C . GLN A 1 83 ? -10.056 -11.852 91.037 1.00 56.97 83 GLN A C 1
ATOM 635 O O . GLN A 1 83 ? -9.323 -11.739 92.019 1.00 56.97 83 GLN A O 1
ATOM 640 N N . ILE A 1 84 ? -11.292 -12.335 91.112 1.00 58.41 84 ILE A N 1
ATOM 641 C CA . ILE A 1 84 ? -11.835 -13.008 92.286 1.00 58.41 84 ILE A CA 1
ATOM 642 C C . ILE A 1 84 ? -12.251 -14.439 91.932 1.00 58.41 84 ILE A C 1
ATOM 644 O O . ILE A 1 84 ? -13.111 -14.673 91.090 1.00 58.41 84 ILE A O 1
ATOM 648 N N . ASN A 1 85 ? -11.675 -15.364 92.702 1.00 43.28 85 ASN A N 1
ATOM 649 C CA . ASN A 1 85 ? -12.206 -16.674 93.082 1.00 43.28 85 ASN A CA 1
ATOM 650 C C . ASN A 1 85 ? -12.048 -17.849 92.103 1.00 43.28 85 ASN A C 1
ATOM 652 O O . ASN A 1 85 ? -12.783 -17.984 91.130 1.00 43.28 85 ASN A O 1
ATOM 656 N N . GLN A 1 86 ? -11.173 -18.783 92.494 1.00 44.78 86 GLN A N 1
ATOM 657 C CA . GLN A 1 86 ? -11.521 -20.135 92.987 1.00 44.78 86 GLN A CA 1
ATOM 658 C C . GLN A 1 86 ? -10.217 -20.758 93.542 1.00 44.78 86 GLN A C 1
ATOM 660 O O . GLN A 1 86 ? -9.269 -20.950 92.794 1.00 44.78 86 GLN A O 1
ATOM 665 N N . THR A 1 87 ? -9.955 -20.792 94.853 1.00 57.31 87 THR A N 1
ATOM 666 C CA . THR A 1 87 ? -10.534 -21.597 95.955 1.00 57.31 87 THR A CA 1
ATOM 667 C C . THR A 1 87 ? -10.177 -23.088 95.893 1.00 57.31 87 THR A C 1
ATOM 669 O O . THR A 1 87 ? -10.897 -23.863 95.282 1.00 57.31 87 THR A O 1
ATOM 672 N N . LYS A 1 88 ? -9.140 -23.404 96.684 1.00 52.28 88 LYS A N 1
ATOM 673 C CA . LYS A 1 88 ? -8.949 -24.563 97.579 1.00 52.28 88 LYS A CA 1
ATOM 674 C C . LYS A 1 88 ? -8.582 -25.931 97.006 1.00 52.28 88 LYS A C 1
ATOM 676 O O . LYS A 1 88 ? -9.285 -26.446 96.121 1.00 52.28 88 LYS A O 1
#

Mean predicted aligned error: 16.6 Å

Radius of gyration: 38.1 Å; Cα contacts (8 Å, |Δi|>4): 5; chains: 1; bounding box: 42×31×117 Å

Solvent-accessible surface area (backbone atoms only — not comparable to full-atom values): 5733 Å² total; per-residue (Å²): 132,93,49,74,67,59,55,49,52,53,49,53,55,49,33,70,76,63,31,79,70,43,58,59,52,51,48,50,56,51,46,52,51,52,50,52,48,51,54,55,52,45,54,59,51,50,58,54,49,57,55,49,56,58,53,62,60,58,66,65,68,74,68,71,82,74,72,87,83,76,88,84,85,87,80,90,80,89,78,91,78,78,98,73,88,86,84,135

Secondary structure (DSSP, 8-state):
---HHHHHHHHHHHHHHH-TTHHHHHHHHHHHHHHHHHHHHHHHHHHHHHHHHHHHHHHTSSSSSSSSSSSSS-SS------------

Sequence (88 aa):
MLGPVSIGLIAVVGLLVFGPKKLPELGKAAGNTLREFKNATKGLADDEEEQKEQKEQKEQKEQKDQNDQKAKAEVETSPNDNQINQTK

Foldseek 3Di:
DDDPVNVVVVVVVVCVVQNPVRVVVVVVVVVVVVVVVVVVVVVVVVVVVVVVVVVVVVVVVVPPPPPPPPPPPPDDDDDPDDDDDDDD

Organism: NCBI:txid1508390

InterPro domains:
  IPR003369 Sec-independent protein translocase protein TatA/B/E [PF02416] (2-46)
  IPR006312 Sec-independent protein translocase protein TatA/E [MF_00236] (1-85)
  IPR006312 Sec-independent protein translocase protein TatA/E [TIGR01411] (1-46)

pLDDT: mean 7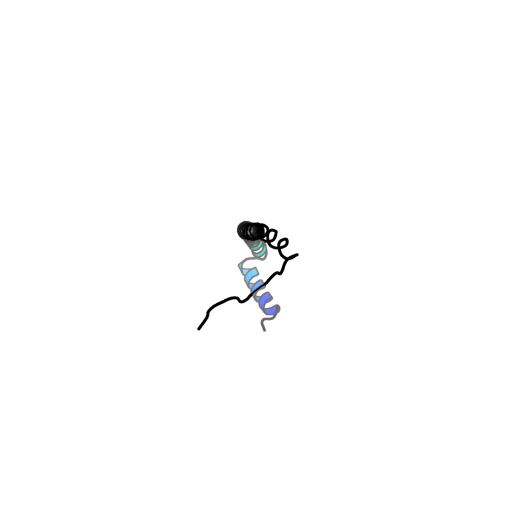4.92, std 19.6, range [43.28, 97.69]